Protein AF-A0A6A3CNV7-F1 (afdb_monomer)

Organism: Hibiscus syriacus (NCBI:txid106335)

pLDDT: mean 90.63, std 8.25, range [50.5, 98.06]

Solvent-accessible surface area (backbone atoms only — not comparable to full-atom values): 7648 Å² total; per-residue (Å²): 134,85,68,64,84,81,54,93,93,57,63,65,65,58,35,47,39,54,29,29,56,79,66,71,45,96,67,75,84,88,75,89,76,55,70,46,55,48,51,35,54,61,51,33,74,80,36,84,82,63,49,68,26,73,45,87,64,94,51,41,38,37,21,33,66,40,53,48,90,78,35,87,88,63,81,79,90,68,56,97,81,44,55,44,77,46,76,60,66,47,17,60,47,65,84,88,62,90,74,52,70,68,56,51,54,50,36,66,71,42,97,57,58,91,53,42,65,58,38,74,126

Radius of gyration: 19.02 Å; Cα contacts (8 Å, |Δi|>4): 129; chains: 1; bounding box: 42×40×47 Å

Structure (mmCIF, N/CA/C/O backbone):
data_AF-A0A6A3CNV7-F1
#
_entry.id   AF-A0A6A3CNV7-F1
#
loop_
_atom_site.group_PDB
_atom_site.id
_atom_site.type_symbol
_atom_site.label_atom_id
_atom_site.label_alt_id
_atom_site.label_comp_id
_atom_site.label_asym_id
_atom_site.label_entity_id
_atom_site.label_seq_id
_atom_site.pdbx_PDB_ins_code
_atom_site.Cartn_x
_atom_site.Cartn_y
_atom_site.Cartn_z
_atom_site.occupancy
_atom_site.B_iso_or_equiv
_atom_site.auth_seq_id
_atom_site.auth_comp_id
_atom_site.auth_asym_id
_atom_site.auth_atom_id
_atom_site.pdbx_PDB_model_num
ATOM 1 N N . MET A 1 1 ? -22.266 20.300 -2.777 1.00 76.31 1 MET A N 1
ATOM 2 C CA . MET A 1 1 ? -20.945 19.686 -3.027 1.00 76.31 1 MET A CA 1
ATOM 3 C C . MET A 1 1 ? -20.036 19.921 -1.827 1.00 76.31 1 MET A C 1
ATOM 5 O O . MET A 1 1 ? -20.005 21.047 -1.328 1.00 76.31 1 MET A O 1
ATOM 9 N N . LEU A 1 2 ? -19.374 18.871 -1.330 1.00 83.94 2 LEU A N 1
ATOM 10 C CA . LEU A 1 2 ? -18.307 18.981 -0.328 1.00 83.94 2 LEU A CA 1
ATOM 11 C C . LEU A 1 2 ? -17.130 19.730 -0.966 1.00 83.94 2 LEU A C 1
ATOM 13 O O . LEU A 1 2 ? -16.696 19.376 -2.057 1.00 83.94 2 LEU A O 1
ATOM 17 N N . LYS A 1 3 ? -16.662 20.798 -0.317 1.00 86.75 3 LYS A N 1
ATOM 18 C CA . LYS A 1 3 ? -15.443 21.514 -0.713 1.00 86.75 3 LYS A CA 1
ATOM 19 C C . LYS A 1 3 ? -14.380 21.231 0.334 1.00 86.75 3 LYS A C 1
ATOM 21 O O . LYS A 1 3 ? -14.571 21.591 1.499 1.00 86.75 3 LYS A O 1
ATOM 26 N N . ILE A 1 4 ? -13.300 20.600 -0.104 1.00 87.31 4 ILE A N 1
ATOM 27 C CA . ILE A 1 4 ? -12.146 20.250 0.717 1.00 87.31 4 ILE A CA 1
ATOM 28 C C . ILE A 1 4 ? -11.005 21.174 0.291 1.00 87.31 4 ILE A C 1
ATOM 30 O O . ILE A 1 4 ? -10.689 21.246 -0.894 1.00 87.31 4 ILE A O 1
ATOM 34 N N . ASP A 1 5 ? -10.426 21.910 1.234 1.00 82.44 5 ASP A N 1
ATOM 35 C CA . ASP A 1 5 ? -9.261 22.766 0.987 1.00 82.44 5 ASP A CA 1
ATOM 36 C C . ASP A 1 5 ? -7.990 21.964 1.283 1.00 82.44 5 ASP A C 1
ATOM 38 O O . ASP A 1 5 ? -7.472 21.974 2.402 1.00 82.44 5 ASP A O 1
ATOM 42 N N . MET A 1 6 ? -7.539 21.205 0.284 1.00 82.75 6 MET A N 1
ATOM 43 C CA . MET A 1 6 ? -6.304 20.429 0.362 1.00 82.75 6 MET A CA 1
ATOM 44 C C . MET A 1 6 ? -5.128 21.244 -0.172 1.00 82.75 6 MET A C 1
ATOM 46 O O . MET A 1 6 ? -5.187 21.809 -1.262 1.00 82.75 6 MET A O 1
ATOM 50 N N . GLN A 1 7 ? -4.040 21.261 0.593 1.00 87.06 7 GLN A N 1
ATOM 51 C CA . GLN A 1 7 ? -2.757 21.847 0.208 1.00 87.06 7 GLN A CA 1
ATOM 52 C C . GLN A 1 7 ? -1.641 20.888 0.622 1.00 87.06 7 GLN A C 1
ATOM 54 O O . GLN A 1 7 ? -1.811 20.109 1.563 1.00 87.06 7 GLN A O 1
ATOM 59 N N . ALA A 1 8 ? -0.501 20.942 -0.069 1.00 86.94 8 ALA A N 1
ATOM 60 C CA . ALA A 1 8 ? 0.658 20.131 0.288 1.00 86.94 8 ALA A CA 1
ATOM 61 C C . ALA A 1 8 ? 1.051 20.371 1.758 1.00 86.94 8 ALA A C 1
ATOM 63 O O . ALA A 1 8 ? 1.118 21.513 2.211 1.00 86.94 8 ALA A O 1
ATOM 64 N N . GLY A 1 9 ? 1.279 19.288 2.505 1.00 87.62 9 GLY A N 1
ATOM 65 C CA . GLY A 1 9 ? 1.617 19.339 3.931 1.00 87.62 9 GLY A CA 1
ATOM 66 C C . GLY A 1 9 ? 0.425 19.433 4.893 1.00 87.62 9 GLY A C 1
ATOM 67 O O . GLY A 1 9 ? 0.645 19.392 6.101 1.00 87.62 9 GLY A O 1
ATOM 68 N N . LYS A 1 10 ? -0.822 19.522 4.405 1.00 90.88 10 LYS A N 1
ATOM 69 C CA . LYS A 1 10 ? -2.018 19.400 5.256 1.00 90.88 10 LYS A CA 1
ATOM 70 C C . LYS A 1 10 ? -2.453 17.941 5.405 1.00 90.88 10 LYS A C 1
ATOM 72 O O . LYS A 1 10 ? -2.354 17.156 4.464 1.00 90.88 10 LYS A O 1
ATOM 77 N N . ASP A 1 11 ? -2.999 17.608 6.572 1.00 91.94 11 ASP A N 1
ATOM 78 C CA . ASP A 1 11 ? -3.653 16.321 6.807 1.00 91.94 11 ASP A CA 1
ATOM 79 C C . ASP A 1 11 ? -4.994 16.264 6.061 1.00 91.94 11 ASP A C 1
ATOM 81 O O . ASP A 1 11 ? -5.971 16.932 6.410 1.00 91.94 11 ASP A O 1
ATOM 85 N N . VAL A 1 12 ? -5.037 15.432 5.023 1.00 93.38 12 VAL A N 1
ATOM 86 C CA . VAL A 1 12 ? -6.217 15.227 4.180 1.00 93.38 12 VAL A CA 1
ATOM 87 C C . VAL A 1 12 ? -7.420 14.679 4.953 1.00 93.38 12 VAL A C 1
ATOM 89 O O . VAL A 1 12 ? -8.558 15.003 4.602 1.00 93.38 12 VAL A O 1
ATOM 92 N N . VAL A 1 13 ? -7.191 13.893 6.013 1.00 94.31 13 VAL A N 1
ATOM 93 C CA . VAL A 1 13 ? -8.249 13.327 6.863 1.00 94.31 13 VAL A CA 1
ATOM 94 C C . VAL A 1 13 ? -8.918 14.437 7.664 1.00 94.31 13 VAL A C 1
ATOM 96 O O . VAL A 1 13 ? -10.148 14.530 7.680 1.00 94.31 13 VAL A O 1
ATOM 99 N N . ALA A 1 14 ? -8.119 15.314 8.275 1.00 93.25 14 ALA A N 1
ATOM 100 C CA . ALA A 1 14 ? -8.620 16.487 8.983 1.00 93.25 14 ALA A CA 1
ATOM 101 C C . ALA A 1 14 ? -9.425 17.395 8.042 1.00 93.25 14 ALA A C 1
ATOM 103 O O . ALA A 1 14 ? -10.575 17.723 8.338 1.00 93.25 14 ALA A O 1
ATOM 104 N N . CYS A 1 15 ? -8.884 17.707 6.858 1.00 93.81 15 CYS A N 1
ATOM 105 C CA . CYS A 1 15 ? -9.569 18.557 5.882 1.00 93.81 15 CYS A CA 1
ATOM 106 C C . CYS A 1 15 ? -10.924 17.985 5.430 1.00 93.81 15 CYS A C 1
ATOM 108 O O . CYS A 1 15 ? -11.874 18.747 5.215 1.00 93.81 15 CYS A O 1
ATOM 110 N N . LEU A 1 16 ? -11.030 16.661 5.262 1.00 94.25 16 LEU A N 1
ATOM 111 C CA . LEU A 1 16 ? -12.285 16.010 4.887 1.00 94.25 16 LEU A CA 1
ATOM 112 C C . LEU A 1 16 ? -13.294 16.001 6.045 1.00 94.25 16 LEU A C 1
ATOM 114 O O . LEU A 1 16 ? -14.458 16.326 5.814 1.00 94.25 16 LEU A O 1
ATOM 118 N N . ASN A 1 17 ? -12.862 15.706 7.276 1.00 94.62 17 ASN A N 1
ATOM 119 C CA . ASN A 1 17 ? -13.734 15.783 8.455 1.00 94.62 17 ASN A CA 1
ATOM 120 C C . ASN A 1 17 ? -14.296 17.202 8.643 1.00 94.62 17 ASN A C 1
ATOM 122 O O . ASN A 1 17 ? -15.510 17.369 8.703 1.00 94.62 17 ASN A O 1
ATOM 126 N N . GLU A 1 18 ? -13.456 18.238 8.573 1.00 93.12 18 GLU A N 1
ATOM 127 C CA . GLU A 1 18 ? -13.918 19.632 8.643 1.00 93.12 18 GLU A CA 1
ATOM 128 C C . GLU A 1 18 ? -14.920 19.979 7.526 1.00 93.12 18 GLU A C 1
ATOM 130 O O . GLU A 1 18 ? -15.843 20.776 7.713 1.00 93.12 18 GLU A O 1
ATOM 135 N N . ALA A 1 19 ? -14.737 19.417 6.326 1.00 93.50 19 ALA A N 1
ATOM 136 C CA . ALA A 1 19 ? -15.671 19.620 5.224 1.00 93.50 19 ALA A CA 1
ATOM 137 C C . ALA A 1 19 ? -17.033 18.962 5.486 1.00 93.50 19 ALA A C 1
ATOM 139 O O . ALA A 1 19 ? -18.055 19.549 5.110 1.00 93.50 19 ALA A O 1
ATOM 140 N N . MET A 1 20 ? -17.050 17.786 6.120 1.00 95.44 20 MET A N 1
ATOM 141 C CA . MET A 1 20 ? -18.272 17.101 6.551 1.00 95.44 20 MET A CA 1
ATOM 142 C C . MET A 1 20 ? -18.980 17.877 7.668 1.00 95.44 20 MET A C 1
ATOM 144 O O . MET A 1 20 ? -20.182 18.127 7.543 1.00 95.44 20 MET A O 1
ATOM 148 N N . ASP A 1 21 ? -18.233 18.392 8.650 1.00 94.69 21 ASP A N 1
ATOM 149 C CA . ASP A 1 21 ? -18.762 19.226 9.739 1.00 94.69 21 ASP A CA 1
ATOM 150 C C . ASP A 1 21 ? -19.430 20.501 9.205 1.00 94.69 21 ASP A C 1
ATOM 152 O O . ASP A 1 21 ? -20.580 20.801 9.535 1.00 94.69 21 ASP A O 1
ATOM 156 N N . ARG A 1 22 ? -18.773 21.220 8.278 1.00 94.88 22 ARG A N 1
ATOM 157 C CA . ARG A 1 22 ? -19.352 22.410 7.612 1.00 94.88 22 ARG A CA 1
ATOM 158 C C . ARG A 1 22 ? -20.652 22.118 6.859 1.00 94.88 22 ARG A C 1
ATOM 160 O O . ARG A 1 22 ? -21.379 23.049 6.506 1.00 94.88 22 ARG A O 1
ATOM 167 N N . LYS A 1 23 ? -20.914 20.854 6.526 1.00 95.44 23 LYS A N 1
ATOM 168 C CA . LYS A 1 23 ? -22.123 20.408 5.825 1.00 95.44 23 LYS A CA 1
ATOM 169 C C . LYS A 1 23 ? -23.140 19.736 6.742 1.00 95.44 23 LYS A C 1
ATOM 171 O O . LYS A 1 23 ? -24.206 19.388 6.241 1.00 95.44 23 LYS A O 1
ATOM 176 N N . GLY A 1 24 ? -22.846 19.600 8.036 1.00 95.62 24 GLY A N 1
ATOM 177 C CA . GLY A 1 24 ? -23.704 18.892 8.984 1.00 95.62 24 GLY A CA 1
ATOM 178 C C . GLY A 1 24 ? -23.876 17.412 8.633 1.00 95.62 24 GLY A C 1
ATOM 179 O O . GLY A 1 24 ? -24.948 16.859 8.861 1.00 95.62 24 GLY A O 1
ATOM 180 N N . ILE A 1 25 ? -22.867 16.792 8.010 1.00 96.38 25 ILE A N 1
ATOM 181 C CA . ILE A 1 25 ? -22.877 15.361 7.690 1.00 96.38 25 ILE A CA 1
ATOM 182 C C . ILE A 1 25 ? -22.352 14.608 8.912 1.00 96.38 25 ILE A C 1
ATOM 184 O O . ILE A 1 25 ? -21.189 14.768 9.269 1.00 96.38 25 ILE A O 1
ATOM 188 N N . ASP A 1 26 ? -23.195 13.772 9.517 1.00 95.81 26 ASP A N 1
ATOM 189 C CA . ASP A 1 26 ? -22.830 12.924 10.658 1.00 95.81 26 ASP A CA 1
ATOM 190 C C . ASP A 1 26 ? -22.025 11.696 10.195 1.00 95.81 26 ASP A C 1
ATOM 192 O O . ASP A 1 26 ? -22.541 10.589 10.043 1.00 95.81 26 ASP A O 1
ATOM 196 N N . MET A 1 27 ? -20.756 11.925 9.852 1.00 94.31 27 MET A N 1
ATOM 197 C CA . MET A 1 27 ? -19.812 10.894 9.428 1.00 94.31 27 MET A CA 1
ATOM 198 C C . MET A 1 27 ? -18.386 11.301 9.800 1.00 94.31 27 MET A C 1
ATOM 200 O O . MET A 1 27 ? -18.042 12.480 9.798 1.00 94.31 27 MET A O 1
ATOM 204 N N . ARG A 1 28 ? -17.529 10.313 10.075 1.00 91.44 28 ARG A N 1
ATOM 205 C CA . ARG A 1 28 ? -16.120 10.531 10.412 1.00 91.44 28 ARG A CA 1
ATOM 206 C C . ARG A 1 28 ? -15.223 9.577 9.643 1.00 91.44 28 ARG A C 1
ATOM 208 O O . ARG A 1 28 ? -15.485 8.377 9.585 1.00 91.44 28 ARG A O 1
ATOM 215 N N . VAL A 1 29 ? -14.128 10.103 9.108 1.00 94.00 29 VAL A N 1
ATOM 216 C CA . VAL A 1 29 ? -13.069 9.283 8.514 1.00 94.00 29 VAL A CA 1
ATOM 217 C C . VAL A 1 29 ? -12.317 8.563 9.634 1.00 94.00 29 VAL A C 1
ATOM 219 O O . VAL A 1 29 ? -11.702 9.206 10.487 1.00 94.00 29 VAL A O 1
ATOM 222 N N . SER A 1 30 ? -12.383 7.233 9.640 1.00 91.69 30 SER A N 1
ATOM 223 C CA . SER A 1 30 ? -11.731 6.374 10.637 1.00 91.69 30 SER A CA 1
ATOM 224 C C . SER A 1 30 ? -10.326 5.933 10.229 1.00 91.69 30 SER A C 1
ATOM 226 O O . SER A 1 30 ? -9.489 5.692 11.095 1.00 91.69 30 SER A O 1
ATOM 228 N N . ALA A 1 31 ? -10.064 5.832 8.926 1.00 93.19 31 ALA A N 1
ATOM 229 C CA . ALA A 1 31 ? -8.784 5.402 8.388 1.00 93.19 31 ALA A CA 1
ATOM 230 C C . ALA A 1 31 ? -8.521 6.027 7.015 1.00 93.19 31 ALA A C 1
ATOM 232 O O . ALA A 1 31 ? -9.434 6.201 6.207 1.00 93.19 31 ALA A O 1
ATOM 233 N N . LEU A 1 32 ? -7.247 6.312 6.753 1.00 94.56 32 LEU A N 1
ATOM 234 C CA . LEU A 1 32 ? -6.715 6.569 5.421 1.00 94.56 32 LEU A CA 1
ATOM 235 C C . LEU A 1 32 ? -5.963 5.313 4.980 1.00 94.56 32 LEU A C 1
ATOM 237 O O . LEU A 1 32 ? -5.094 4.835 5.708 1.00 94.56 32 LEU A O 1
ATOM 241 N N . VAL A 1 33 ? -6.316 4.761 3.822 1.00 95.19 33 VAL A N 1
ATOM 242 C CA . VAL A 1 33 ? -5.863 3.426 3.410 1.00 95.19 33 VAL A CA 1
ATOM 243 C C . VAL A 1 33 ? -5.354 3.465 1.972 1.00 95.19 33 VAL A C 1
ATOM 245 O O . VAL A 1 33 ? -5.954 4.114 1.118 1.00 95.19 33 VAL A O 1
ATOM 248 N N . ASN A 1 34 ? -4.248 2.765 1.713 1.00 96.56 34 ASN A N 1
ATOM 249 C CA . ASN A 1 34 ? -3.773 2.479 0.359 1.00 96.56 34 ASN A CA 1
ATOM 250 C C . ASN A 1 34 ? -4.656 1.393 -0.298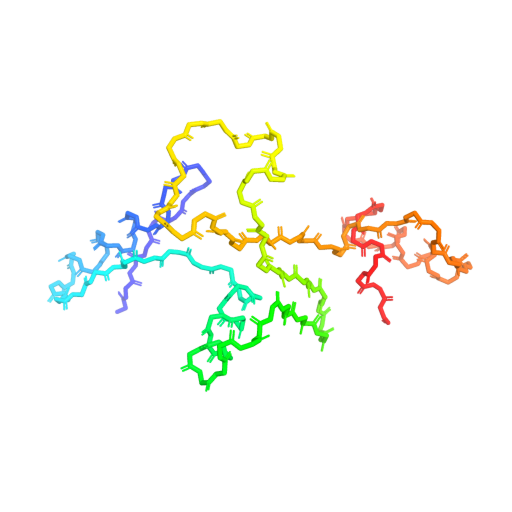 1.00 96.56 34 ASN A C 1
ATOM 252 O O . ASN A 1 34 ? -5.125 0.473 0.368 1.00 96.56 34 ASN A O 1
ATOM 256 N N . ASP A 1 35 ? -4.866 1.474 -1.607 1.00 96.38 35 ASP A N 1
ATOM 257 C CA . ASP A 1 35 ? -5.723 0.567 -2.382 1.00 96.38 35 ASP A CA 1
ATOM 258 C C . ASP A 1 35 ? -5.306 -0.917 -2.299 1.00 96.38 35 ASP A C 1
ATOM 260 O O . ASP A 1 35 ? -6.148 -1.803 -2.123 1.00 96.38 35 ASP A O 1
ATOM 264 N N . THR A 1 36 ? -4.006 -1.202 -2.347 1.00 96.81 36 THR A N 1
ATOM 265 C CA . THR A 1 36 ? -3.461 -2.566 -2.248 1.00 96.81 36 THR A CA 1
ATOM 266 C C . THR A 1 36 ? -3.644 -3.119 -0.831 1.00 96.81 36 THR A C 1
ATOM 268 O O . THR A 1 36 ? -4.044 -4.271 -0.656 1.00 96.81 36 THR A O 1
ATOM 271 N N . VAL A 1 37 ? -3.474 -2.272 0.192 1.00 97.50 37 VAL A N 1
ATOM 272 C CA . VAL A 1 37 ? -3.780 -2.613 1.596 1.00 97.50 37 VAL A CA 1
ATOM 273 C C . VAL A 1 37 ? -5.271 -2.901 1.788 1.00 97.50 37 VAL A C 1
ATOM 275 O O . VAL A 1 37 ? -5.624 -3.869 2.462 1.00 97.50 37 VAL A O 1
ATOM 278 N N . ALA A 1 38 ? -6.150 -2.103 1.177 1.00 97.19 38 ALA A N 1
ATOM 279 C CA . ALA A 1 38 ? -7.592 -2.335 1.213 1.00 97.19 38 ALA A CA 1
ATOM 280 C C . ALA A 1 38 ? -7.973 -3.652 0.518 1.00 97.19 38 ALA A C 1
ATOM 282 O O . ALA A 1 38 ? -8.836 -4.377 1.012 1.00 97.19 38 ALA A O 1
ATOM 283 N N . THR A 1 39 ? -7.285 -3.999 -0.573 1.00 97.44 39 THR A N 1
ATOM 284 C CA . THR A 1 39 ? -7.447 -5.286 -1.268 1.00 97.44 39 THR A CA 1
ATOM 285 C C . THR A 1 39 ? -7.099 -6.457 -0.348 1.00 97.44 39 THR A C 1
ATOM 287 O O . THR A 1 39 ? -7.883 -7.400 -0.235 1.00 97.44 39 THR A O 1
ATOM 290 N N . LEU A 1 40 ? -5.976 -6.373 0.378 1.00 97.94 40 LEU A N 1
ATOM 291 C CA . LEU A 1 40 ? -5.596 -7.390 1.364 1.00 97.94 40 LEU A CA 1
ATOM 292 C C . LEU A 1 40 ? -6.623 -7.488 2.493 1.00 97.94 40 LEU A C 1
ATOM 294 O O . LEU A 1 40 ? -7.069 -8.585 2.817 1.00 97.94 40 LEU A O 1
ATOM 298 N N . ALA A 1 41 ? -7.014 -6.355 3.079 1.00 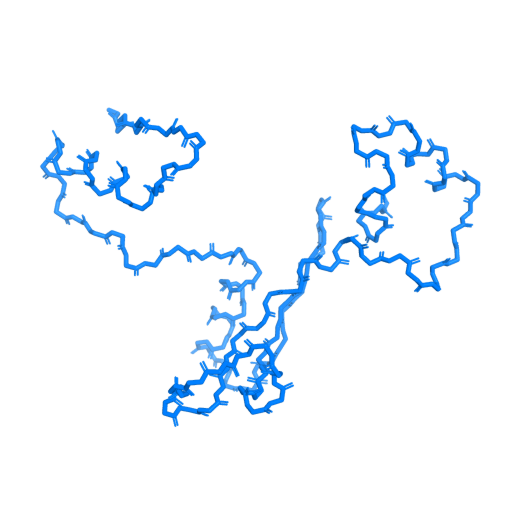95.81 41 ALA A N 1
ATOM 299 C CA . ALA A 1 41 ? -7.967 -6.322 4.184 1.00 95.81 41 ALA A CA 1
ATOM 300 C C . ALA A 1 41 ? -9.338 -6.892 3.782 1.00 95.81 41 ALA A C 1
ATOM 302 O O . ALA A 1 41 ? -9.929 -7.660 4.538 1.00 95.81 41 ALA A O 1
ATOM 303 N N . GLY A 1 42 ? -9.820 -6.560 2.582 1.00 96.88 42 GLY A N 1
ATOM 304 C CA . GLY A 1 42 ? -11.083 -7.069 2.051 1.00 96.88 42 GLY A CA 1
ATOM 305 C C . GLY A 1 42 ? -11.055 -8.573 1.779 1.00 96.88 42 GLY A C 1
ATOM 306 O O . GLY A 1 42 ? -12.015 -9.265 2.105 1.00 96.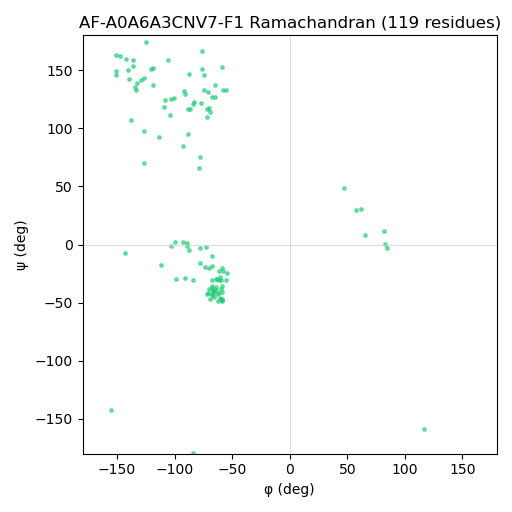88 42 GLY A O 1
ATOM 307 N N . ALA A 1 43 ? -9.956 -9.099 1.233 1.00 97.00 43 ALA A N 1
ATOM 308 C CA . ALA A 1 43 ? -9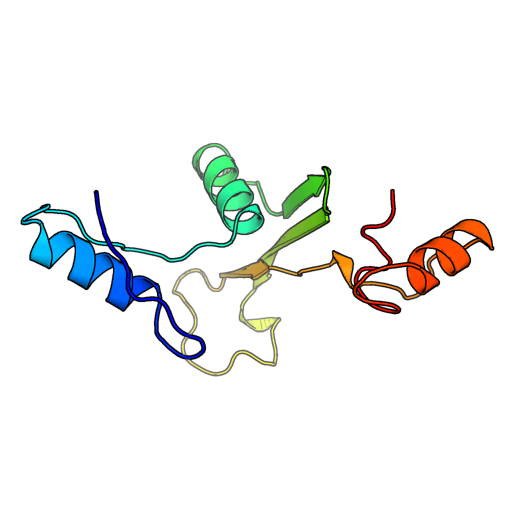.800 -10.539 1.029 1.00 97.00 43 ALA A CA 1
ATOM 309 C C . ALA A 1 43 ? -9.691 -11.287 2.368 1.00 97.00 43 ALA A C 1
ATOM 311 O O . ALA A 1 43 ? -10.360 -12.297 2.580 1.00 97.00 43 ALA A O 1
ATOM 312 N N . ARG A 1 44 ? -8.910 -10.740 3.304 1.00 96.25 44 ARG A N 1
ATOM 313 C CA . ARG A 1 44 ? -8.671 -11.343 4.616 1.00 96.25 44 ARG A CA 1
ATOM 314 C C . ARG A 1 44 ? -9.888 -11.315 5.543 1.00 96.25 44 ARG A C 1
ATOM 316 O O . ARG A 1 44 ? -9.974 -12.118 6.457 1.00 96.25 44 ARG A O 1
ATOM 323 N N . TYR A 1 45 ? -10.854 -10.434 5.279 1.00 95.69 45 TYR A N 1
ATOM 324 C CA . TYR A 1 45 ? -12.162 -10.467 5.939 1.00 95.69 45 TYR A CA 1
ATOM 325 C C . TYR A 1 45 ? -12.916 -11.786 5.695 1.00 95.69 45 TYR A C 1
ATOM 327 O O . TYR A 1 45 ? -13.685 -12.216 6.551 1.00 95.69 45 TYR A O 1
ATOM 335 N N . TRP A 1 46 ? -12.703 -12.422 4.538 1.00 96.44 46 TRP A N 1
ATOM 336 C CA . TRP A 1 46 ? -13.338 -13.691 4.177 1.00 96.44 46 TRP A CA 1
ATOM 337 C C . TRP A 1 46 ? -12.440 -14.906 4.408 1.00 96.44 46 TRP A C 1
ATOM 339 O O . TRP A 1 46 ? -12.959 -15.988 4.667 1.00 96.44 46 TRP A O 1
ATOM 349 N N . GLU A 1 47 ? -11.122 -14.734 4.294 1.00 96.50 47 GLU A N 1
ATOM 350 C CA . GLU A 1 47 ? -10.138 -15.813 4.389 1.00 96.50 47 GLU A CA 1
ATOM 351 C C . GLU A 1 47 ? -8.922 -15.381 5.225 1.00 96.50 47 GLU A C 1
ATOM 353 O O . GLU A 1 47 ? -8.073 -14.602 4.780 1.00 96.50 47 GLU A O 1
ATOM 358 N N . ASP A 1 48 ? -8.820 -15.916 6.441 1.00 93.88 48 ASP A N 1
A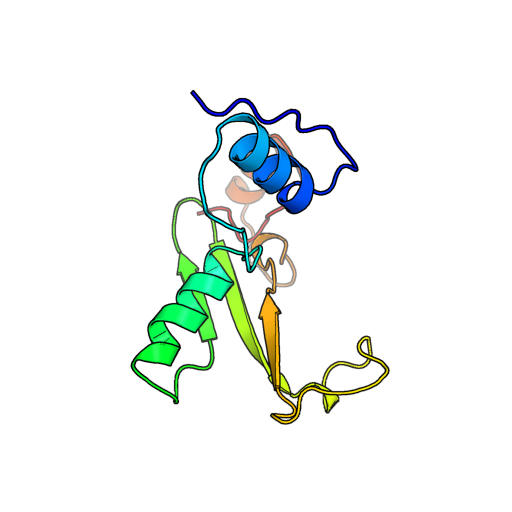TOM 359 C CA . ASP A 1 48 ? -7.767 -15.588 7.407 1.00 93.88 48 ASP A CA 1
ATOM 360 C C . ASP A 1 48 ? -6.369 -16.064 6.979 1.00 93.88 48 ASP A C 1
ATOM 362 O O . ASP A 1 48 ? -5.376 -15.650 7.584 1.00 93.88 48 ASP A O 1
ATOM 366 N N . ASP A 1 49 ? -6.246 -16.876 5.931 1.00 96.56 49 ASP A N 1
ATOM 367 C CA . ASP A 1 49 ? -4.949 -17.305 5.396 1.00 96.56 49 ASP A CA 1
ATOM 368 C C . ASP A 1 49 ? -4.381 -16.358 4.319 1.00 96.56 49 ASP A C 1
ATOM 370 O O . ASP A 1 49 ? -3.253 -16.538 3.850 1.00 96.56 49 ASP A O 1
ATOM 374 N N . VAL A 1 50 ? -5.096 -15.288 3.947 1.00 97.88 50 VAL A N 1
ATOM 375 C CA . VAL A 1 50 ? -4.587 -14.300 2.978 1.00 97.88 50 VAL A CA 1
ATOM 376 C C . VAL A 1 50 ? -3.430 -13.497 3.578 1.00 97.88 50 VAL A C 1
ATOM 378 O O . VAL A 1 50 ? -3.614 -12.705 4.503 1.00 97.88 50 VAL A O 1
ATOM 381 N N . MET A 1 51 ? -2.230 -13.662 3.017 1.00 97.75 51 MET A N 1
ATOM 382 C CA . MET A 1 51 ? -1.003 -13.013 3.509 1.00 97.75 51 MET A CA 1
ATOM 383 C C . MET A 1 51 ? -0.430 -11.951 2.568 1.00 97.75 51 MET A C 1
ATOM 385 O O . MET A 1 51 ? 0.383 -11.140 3.004 1.00 97.75 51 MET A O 1
ATOM 389 N N . VAL A 1 52 ? -0.834 -11.944 1.297 1.00 98.06 52 VAL A N 1
ATOM 390 C CA . VAL A 1 52 ? -0.298 -11.066 0.247 1.00 98.06 52 VAL A CA 1
ATOM 391 C C . VAL A 1 52 ? -1.446 -10.578 -0.630 1.00 98.06 52 VAL A C 1
ATOM 393 O O . VAL A 1 52 ? -2.351 -11.347 -0.947 1.00 98.06 52 VAL A O 1
ATOM 396 N N . ALA A 1 53 ? -1.379 -9.320 -1.057 1.00 97.88 53 ALA A N 1
ATOM 397 C CA . ALA A 1 53 ? -2.209 -8.779 -2.123 1.00 97.88 53 ALA A CA 1
ATOM 398 C C . ALA A 1 53 ? -1.325 -8.134 -3.187 1.00 97.88 53 ALA A C 1
ATOM 400 O O . ALA A 1 53 ? -0.310 -7.512 -2.867 1.00 97.88 53 ALA A O 1
ATOM 401 N N . VAL A 1 54 ? -1.729 -8.287 -4.446 1.00 97.44 54 VAL A N 1
ATOM 402 C CA . VAL A 1 54 ? -1.029 -7.743 -5.608 1.00 97.44 54 VAL A CA 1
ATOM 403 C C . VAL A 1 54 ? -2.043 -7.073 -6.521 1.00 97.44 54 VAL A C 1
ATOM 405 O O . VAL A 1 54 ? -3.075 -7.663 -6.842 1.00 97.44 54 VAL A O 1
ATOM 408 N N . ILE A 1 55 ? -1.726 -5.860 -6.960 1.00 96.19 55 ILE A N 1
ATOM 409 C CA . ILE A 1 55 ? -2.443 -5.161 -8.021 1.00 96.19 55 ILE A CA 1
ATOM 410 C C . ILE A 1 55 ? -1.641 -5.298 -9.315 1.00 96.19 55 ILE A C 1
ATOM 412 O O . ILE A 1 55 ? -0.450 -4.979 -9.366 1.00 96.19 55 ILE A O 1
ATOM 416 N N . LEU A 1 56 ? -2.314 -5.781 -10.358 1.00 94.50 56 LEU A N 1
ATOM 417 C CA . LEU A 1 56 ? -1.813 -5.870 -11.728 1.00 94.50 56 LEU A CA 1
ATOM 418 C C . LEU A 1 56 ? -2.824 -5.172 -12.640 1.00 94.50 56 LEU A C 1
ATOM 420 O O . LEU A 1 56 ? -3.859 -5.741 -12.985 1.00 94.50 56 LEU A O 1
ATOM 424 N N . GLY A 1 57 ? -2.550 -3.919 -12.982 1.00 91.19 57 GLY A N 1
ATOM 425 C CA . GLY A 1 57 ? -3.400 -3.108 -13.848 1.00 91.19 57 GLY A CA 1
ATOM 426 C C . GLY A 1 57 ? -2.582 -2.014 -14.521 1.00 91.19 57 GLY A C 1
ATOM 427 O O . GLY A 1 57 ? -1.425 -2.234 -14.861 1.00 91.19 57 GLY A O 1
ATOM 428 N N . THR A 1 58 ? -3.159 -0.820 -14.679 1.00 88.69 58 THR A N 1
ATOM 429 C CA . THR A 1 58 ? -2.439 0.351 -15.220 1.00 88.69 58 THR A CA 1
ATOM 430 C C . THR A 1 58 ? -1.168 0.677 -14.430 1.00 88.69 58 THR A C 1
ATOM 432 O O . THR A 1 58 ? -0.209 1.191 -14.989 1.00 88.69 58 THR A O 1
ATOM 435 N N . GLY A 1 59 ? -1.165 0.379 -13.131 1.00 88.56 59 GLY A N 1
ATOM 436 C CA . GLY A 1 59 ? 0.036 0.325 -12.309 1.00 88.56 59 GLY A CA 1
ATOM 437 C C . GLY A 1 59 ? 0.151 -1.033 -11.624 1.00 88.56 59 GLY A C 1
ATOM 438 O O . GLY A 1 59 ? -0.765 -1.862 -11.685 1.00 88.56 59 GLY A O 1
ATOM 439 N N . THR A 1 60 ? 1.267 -1.244 -10.930 1.00 92.44 60 THR A N 1
ATOM 440 C CA . THR A 1 60 ? 1.452 -2.421 -10.084 1.00 92.44 60 THR A CA 1
ATOM 441 C C . THR A 1 60 ? 1.915 -2.051 -8.688 1.00 92.44 60 THR A C 1
ATOM 443 O O . THR A 1 60 ? 2.748 -1.167 -8.496 1.00 92.44 60 THR A O 1
ATOM 446 N N . ASN A 1 61 ? 1.386 -2.771 -7.706 1.00 95.69 61 ASN A N 1
ATOM 447 C CA . ASN A 1 61 ? 1.835 -2.699 -6.329 1.00 95.69 61 ASN A CA 1
ATOM 448 C C . ASN A 1 61 ? 1.597 -4.045 -5.628 1.00 95.69 61 ASN A C 1
ATOM 450 O O . ASN A 1 61 ? 0.817 -4.875 -6.101 1.00 95.69 61 ASN A O 1
ATOM 454 N N . ALA A 1 62 ? 2.257 -4.254 -4.496 1.00 96.62 62 ALA A N 1
ATOM 455 C CA . ALA A 1 62 ? 1.988 -5.358 -3.599 1.00 96.62 62 ALA A CA 1
ATOM 456 C C . ALA A 1 62 ? 2.084 -4.919 -2.137 1.00 96.62 62 ALA A C 1
ATOM 458 O O . ALA A 1 62 ? 2.875 -4.051 -1.761 1.00 96.62 62 ALA A O 1
ATOM 459 N N . CYS A 1 63 ? 1.304 -5.578 -1.290 1.00 97.94 63 CYS A N 1
ATOM 460 C CA . CYS A 1 63 ? 1.456 -5.497 0.153 1.00 97.94 63 CYS A CA 1
ATOM 461 C C . CYS A 1 63 ? 1.335 -6.884 0.775 1.00 97.94 63 CYS A C 1
ATOM 463 O O . CYS A 1 63 ? 0.731 -7.789 0.196 1.00 97.94 63 CYS A O 1
ATOM 465 N N . TYR A 1 64 ? 1.874 -7.048 1.976 1.00 98.00 64 TYR A N 1
ATOM 466 C CA . TYR A 1 64 ? 1.818 -8.320 2.688 1.00 98.00 64 TYR A CA 1
ATOM 467 C C . TYR A 1 64 ? 1.751 -8.131 4.201 1.00 98.00 64 TYR A C 1
ATOM 469 O O . TYR A 1 64 ? 2.065 -7.056 4.717 1.00 98.00 64 TYR A O 1
ATOM 477 N N . VAL A 1 65 ? 1.329 -9.177 4.908 1.00 97.06 65 VAL A N 1
ATOM 478 C CA . VAL A 1 65 ? 1.341 -9.230 6.373 1.00 97.06 65 VAL A CA 1
ATOM 479 C C . VAL A 1 65 ? 2.725 -9.670 6.845 1.00 97.06 65 VAL A C 1
ATOM 481 O O . VAL A 1 65 ? 3.169 -10.773 6.534 1.00 97.06 65 VAL A O 1
ATOM 484 N N . GLU A 1 66 ? 3.379 -8.828 7.637 1.00 96.44 66 GLU A N 1
ATOM 485 C CA . GLU A 1 66 ? 4.712 -9.064 8.192 1.00 96.44 66 GLU A CA 1
ATOM 486 C C . GLU A 1 66 ? 4.669 -9.084 9.723 1.00 96.44 66 GLU A C 1
ATOM 488 O O . GLU A 1 66 ? 3.835 -8.426 10.360 1.00 96.44 66 GLU A O 1
ATOM 493 N N . ARG A 1 67 ? 5.591 -9.826 10.334 1.00 94.75 67 ARG A N 1
ATOM 494 C CA . ARG A 1 67 ? 5.837 -9.754 11.772 1.00 94.75 67 ARG A CA 1
ATOM 495 C C . ARG A 1 67 ? 6.517 -8.435 12.104 1.00 94.75 67 ARG A C 1
ATOM 497 O O . ARG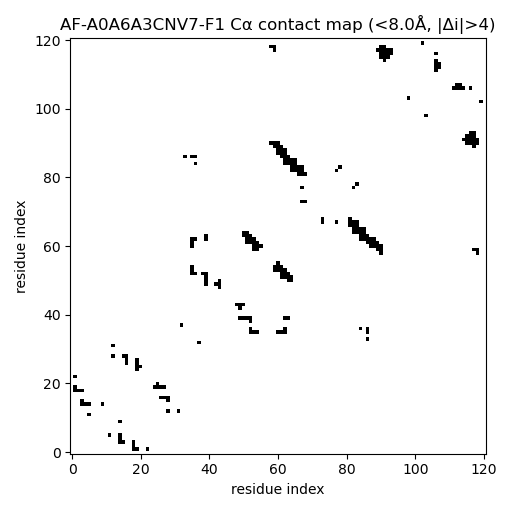 A 1 67 ? 7.529 -8.067 11.515 1.00 94.75 67 ARG A O 1
ATOM 504 N N . MET A 1 68 ? 6.001 -7.737 13.104 1.00 94.25 68 MET A N 1
ATOM 505 C CA . MET A 1 68 ? 6.566 -6.452 13.504 1.00 94.25 68 MET A CA 1
ATOM 506 C C . MET A 1 68 ? 8.008 -6.587 14.029 1.00 94.25 68 MET A C 1
ATOM 508 O O . MET A 1 68 ? 8.812 -5.686 13.809 1.00 94.25 68 MET A O 1
ATOM 512 N N . ASP A 1 69 ? 8.359 -7.730 14.633 1.00 92.56 69 ASP A N 1
ATOM 513 C CA . ASP A 1 69 ? 9.719 -8.034 15.107 1.00 92.56 69 ASP A CA 1
ATOM 514 C C . ASP A 1 69 ? 10.757 -8.199 13.982 1.00 92.56 69 ASP A C 1
ATOM 516 O O . ASP A 1 69 ? 11.959 -8.076 14.215 1.00 92.56 69 ASP A O 1
ATOM 520 N N . ALA A 1 70 ? 10.299 -8.436 12.752 1.00 94.38 70 ALA A N 1
ATOM 521 C CA . ALA A 1 70 ? 11.135 -8.583 11.569 1.00 94.38 70 ALA A CA 1
ATOM 522 C C . ALA A 1 70 ? 11.401 -7.245 10.864 1.00 94.38 70 ALA A C 1
ATOM 524 O O . ALA A 1 70 ? 12.075 -7.222 9.834 1.00 94.38 70 ALA A O 1
ATOM 525 N N . ILE A 1 71 ? 10.886 -6.128 11.393 1.00 94.25 71 ILE A N 1
ATOM 526 C CA . ILE A 1 71 ? 10.993 -4.799 10.787 1.00 94.25 71 ILE A CA 1
ATOM 527 C C . ILE A 1 71 ? 11.875 -3.906 11.680 1.00 94.25 71 ILE A C 1
ATOM 529 O O . ILE A 1 71 ? 11.353 -3.207 12.545 1.00 94.25 71 ILE A O 1
ATOM 533 N N . PRO A 1 72 ? 13.204 -3.824 11.449 1.00 92.50 72 PRO A N 1
ATOM 534 C CA . PRO A 1 72 ? 14.124 -3.095 12.336 1.00 92.50 72 PRO A CA 1
ATOM 535 C C . PRO A 1 72 ? 13.838 -1.593 12.467 1.00 92.50 72 PRO A C 1
ATOM 537 O O . PRO A 1 72 ? 14.245 -0.958 13.436 1.00 92.50 72 PRO A O 1
ATOM 540 N N . LYS A 1 73 ? 13.156 -1.012 11.471 1.00 93.75 73 LYS A N 1
ATOM 541 C CA . LYS A 1 73 ? 12.737 0.398 11.471 1.00 93.75 73 LYS A CA 1
ATOM 542 C C . LYS A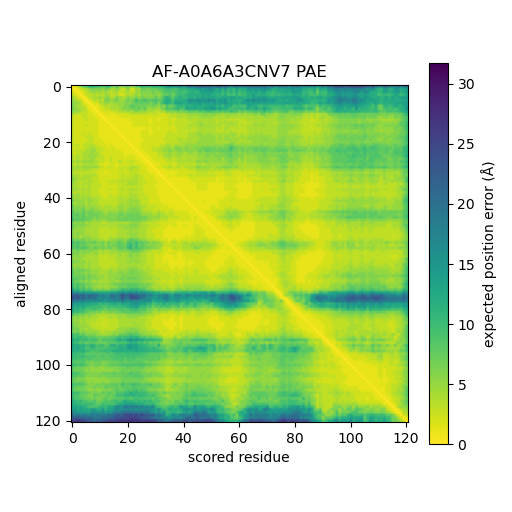 1 73 ? 11.570 0.685 12.424 1.00 93.75 73 LYS A C 1
ATOM 544 O O . LYS A 1 73 ? 11.338 1.848 12.735 1.00 93.75 73 LYS A O 1
ATOM 549 N N . LEU A 1 74 ? 10.816 -0.335 12.840 1.00 89.12 74 LEU A N 1
ATOM 550 C CA . LEU A 1 74 ? 9.760 -0.189 13.835 1.00 89.12 74 LEU A CA 1
ATOM 551 C C . LEU A 1 74 ? 10.379 -0.386 15.220 1.00 89.12 74 LEU A C 1
ATOM 553 O O . LEU A 1 74 ? 10.890 -1.455 15.537 1.00 89.12 74 LEU A O 1
ATOM 557 N N . GLN A 1 75 ? 10.342 0.662 16.037 1.00 81.44 75 GLN A N 1
ATOM 558 C CA . GLN A 1 75 ? 10.753 0.635 17.439 1.00 81.44 75 GLN A CA 1
ATOM 559 C C . GLN A 1 75 ? 9.538 1.001 18.301 1.00 81.44 75 GLN A C 1
ATOM 561 O O . GLN A 1 75 ? 8.821 1.939 17.955 1.00 81.44 75 GLN A O 1
ATOM 566 N N . GLY A 1 76 ? 9.310 0.293 19.411 1.00 73.06 76 GLY A N 1
ATOM 567 C CA . GLY A 1 76 ? 8.237 0.602 20.369 1.00 73.06 76 GLY A CA 1
ATOM 568 C C . GLY A 1 76 ? 7.165 -0.484 20.505 1.00 73.06 76 GLY A C 1
ATOM 569 O O . GLY A 1 76 ? 7.418 -1.652 20.216 1.00 73.06 76 GLY A O 1
ATOM 570 N N . ASP A 1 77 ? 5.983 -0.082 20.988 1.00 67.88 77 ASP A N 1
ATOM 571 C CA . ASP A 1 77 ? 4.879 -0.985 21.328 1.00 67.88 77 ASP A CA 1
ATOM 572 C C . ASP A 1 77 ? 4.246 -1.609 20.082 1.00 67.88 77 ASP A C 1
ATOM 574 O O . ASP A 1 77 ? 3.669 -0.938 19.221 1.00 67.88 77 ASP A O 1
ATOM 578 N N . PHE A 1 78 ? 4.345 -2.931 20.004 1.00 80.44 78 PHE A N 1
ATOM 579 C CA . PHE A 1 78 ?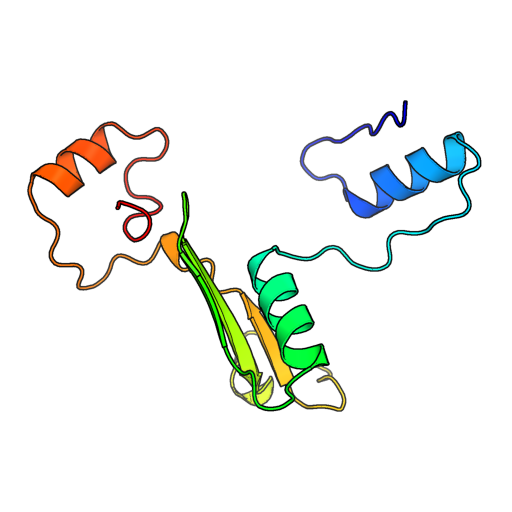 3.733 -3.719 18.949 1.00 80.44 78 PHE A CA 1
ATOM 580 C C . PHE A 1 78 ? 2.233 -3.871 19.182 1.00 80.44 78 PHE A C 1
ATOM 582 O O . PHE A 1 78 ? 1.756 -3.907 20.319 1.00 80.44 78 PHE A O 1
ATOM 589 N N . SER A 1 79 ? 1.472 -4.014 18.093 1.00 80.69 79 SER A N 1
ATOM 590 C CA . SER A 1 79 ? 0.070 -4.405 18.234 1.00 80.69 79 SER A CA 1
ATOM 591 C C . SER A 1 79 ? -0.013 -5.756 18.961 1.00 80.69 79 SER A C 1
ATOM 593 O O . SER A 1 79 ? 0.897 -6.578 18.810 1.00 80.69 79 SER A O 1
ATOM 595 N N . PRO A 1 80 ? -1.113 -6.054 19.677 1.00 83.56 80 PRO A N 1
ATOM 596 C CA . PRO A 1 80 ? -1.279 -7.338 20.362 1.00 83.56 80 PRO A CA 1
ATOM 597 C C . PRO A 1 80 ? -1.122 -8.563 19.449 1.00 83.56 80 PRO A C 1
ATOM 599 O O . PRO A 1 80 ? -0.787 -9.645 19.917 1.00 83.56 80 PRO A O 1
ATOM 602 N N . SER A 1 81 ? -1.350 -8.403 18.141 1.00 88.38 81 SER A N 1
ATOM 603 C CA . SER A 1 81 ? -1.191 -9.479 17.157 1.00 88.38 81 SER A CA 1
ATOM 604 C C . SER A 1 81 ? 0.266 -9.753 16.760 1.00 88.38 81 SER A C 1
ATOM 606 O O . SER A 1 81 ? 0.537 -10.768 16.118 1.00 88.38 81 SER A O 1
ATOM 608 N N . GLY A 1 82 ? 1.190 -8.832 17.063 1.00 92.38 82 GLY A N 1
ATOM 609 C CA . GLY A 1 82 ? 2.586 -8.873 16.616 1.00 92.38 82 GLY A CA 1
ATOM 610 C C . GLY A 1 82 ? 2.773 -8.737 15.099 1.00 92.38 82 GLY A C 1
ATOM 611 O O . GLY A 1 82 ? 3.882 -8.924 14.601 1.00 92.38 82 GLY A O 1
ATOM 612 N N . ARG A 1 83 ? 1.707 -8.432 14.347 1.00 93.12 83 ARG A N 1
ATOM 613 C CA . ARG A 1 83 ? 1.701 -8.348 12.881 1.00 93.12 83 ARG A CA 1
ATOM 614 C C . ARG A 1 83 ? 1.285 -6.964 12.402 1.00 93.12 83 ARG A C 1
ATOM 616 O O . ARG A 1 83 ? 0.520 -6.268 13.070 1.00 93.12 83 ARG A O 1
ATOM 623 N N . THR A 1 84 ? 1.784 -6.585 11.231 1.00 94.31 84 THR A N 1
ATOM 624 C CA . THR A 1 84 ? 1.425 -5.354 10.518 1.00 94.31 84 THR A CA 1
ATOM 625 C C . THR A 1 84 ? 1.360 -5.606 9.015 1.00 94.31 84 THR A C 1
ATOM 627 O O . THR A 1 84 ? 1.947 -6.569 8.527 1.00 94.31 84 THR A O 1
ATOM 630 N N . ILE A 1 85 ? 0.669 -4.745 8.270 1.00 95.88 85 ILE A N 1
ATOM 631 C CA . ILE A 1 85 ? 0.697 -4.779 6.805 1.00 95.88 85 ILE A CA 1
ATOM 632 C C . ILE A 1 85 ? 1.824 -3.867 6.323 1.00 95.88 85 ILE A C 1
ATOM 634 O O . ILE A 1 85 ? 1.906 -2.700 6.712 1.00 95.88 85 ILE A O 1
ATOM 638 N N . VAL A 1 86 ? 2.678 -4.390 5.450 1.00 96.31 86 VAL A N 1
ATOM 639 C CA . VAL A 1 86 ? 3.709 -3.622 4.755 1.00 96.31 86 VAL A CA 1
ATOM 640 C C . VAL A 1 86 ? 3.249 -3.393 3.325 1.00 96.31 86 VAL A C 1
ATOM 642 O O . VAL A 1 86 ? 3.181 -4.325 2.527 1.00 96.31 86 VAL A O 1
ATOM 645 N N . ASN A 1 87 ? 2.950 -2.138 3.002 1.00 96.75 87 ASN A N 1
ATOM 646 C CA . ASN A 1 87 ? 2.819 -1.689 1.623 1.00 96.75 87 ASN A CA 1
ATOM 647 C C . ASN A 1 87 ? 4.219 -1.518 1.019 1.00 96.75 87 ASN A C 1
ATOM 649 O O . ASN A 1 87 ? 5.037 -0.787 1.584 1.00 96.75 87 ASN A O 1
ATOM 653 N N . LEU A 1 88 ? 4.507 -2.222 -0.076 1.00 95.25 88 LEU A N 1
ATOM 654 C CA . LEU A 1 88 ? 5.840 -2.229 -0.673 1.00 95.25 88 LEU A CA 1
ATOM 655 C C . LEU A 1 88 ? 6.076 -1.048 -1.613 1.00 95.25 88 LEU A C 1
ATOM 657 O O . LEU A 1 88 ? 7.227 -0.640 -1.750 1.00 95.25 88 LEU A O 1
ATOM 661 N N . GLU A 1 89 ? 5.026 -0.541 -2.270 1.00 93.56 89 GLU A N 1
ATOM 662 C CA . GLU A 1 89 ? 5.149 0.393 -3.402 1.00 93.56 89 GLU A CA 1
ATOM 663 C C . GLU A 1 89 ? 6.189 -0.111 -4.420 1.00 93.56 89 GLU A C 1
ATOM 665 O O . GLU A 1 89 ? 7.120 0.587 -4.830 1.00 93.56 89 GLU A O 1
ATOM 670 N N . TRP A 1 90 ? 6.073 -1.394 -4.786 1.00 92.12 90 TRP A N 1
ATOM 671 C CA . TRP A 1 90 ? 7.151 -2.133 -5.456 1.00 92.12 90 TRP A CA 1
ATOM 672 C C . TRP A 1 90 ? 7.382 -1.746 -6.922 1.00 92.12 90 TRP A C 1
ATOM 674 O O . TRP A 1 90 ? 8.290 -2.280 -7.559 1.00 92.12 90 TRP A O 1
ATOM 684 N N . GLY A 1 91 ? 6.584 -0.826 -7.469 1.00 85.06 91 GLY A N 1
ATOM 685 C CA . GLY A 1 91 ? 6.710 -0.372 -8.853 1.00 85.06 91 GLY A CA 1
ATOM 686 C C . GLY A 1 91 ? 8.077 0.262 -9.119 1.00 85.06 91 GLY A C 1
ATOM 687 O O . GLY A 1 91 ? 8.619 0.143 -10.215 1.00 85.06 91 GLY A O 1
ATOM 688 N N . ALA A 1 92 ? 8.705 0.836 -8.087 1.00 82.50 92 ALA A N 1
ATOM 689 C CA . ALA A 1 92 ? 10.049 1.409 -8.150 1.00 82.50 92 ALA A CA 1
ATOM 690 C C . ALA A 1 92 ? 11.191 0.368 -8.109 1.00 82.50 92 ALA A C 1
ATOM 692 O O . ALA A 1 92 ? 12.371 0.736 -8.192 1.00 82.50 92 ALA A O 1
ATOM 693 N N . PHE A 1 93 ? 10.882 -0.923 -7.954 1.00 86.44 93 PHE A N 1
ATOM 694 C CA . PHE A 1 93 ? 11.887 -1.981 -7.987 1.00 86.44 93 PHE A CA 1
ATOM 695 C C . PHE A 1 93 ? 12.527 -2.073 -9.380 1.00 86.44 93 PHE A C 1
ATOM 697 O O . PHE A 1 93 ? 11.856 -1.983 -10.396 1.00 86.44 93 PHE A O 1
ATOM 704 N N . ARG A 1 94 ? 13.852 -2.235 -9.445 1.00 81.19 94 ARG A N 1
ATOM 705 C CA . ARG A 1 94 ? 14.600 -2.184 -10.722 1.00 81.19 94 ARG A CA 1
ATOM 706 C C . ARG A 1 94 ? 15.769 -3.156 -10.825 1.00 81.19 94 ARG A C 1
ATOM 708 O O . ARG A 1 94 ? 16.422 -3.259 -11.860 1.00 81.19 94 ARG A O 1
ATOM 715 N N . LYS A 1 95 ? 16.108 -3.840 -9.733 1.00 84.81 95 LYS A N 1
ATOM 716 C CA . LYS A 1 95 ? 17.333 -4.638 -9.664 1.00 84.81 95 LYS A CA 1
ATOM 717 C C . LYS A 1 95 ? 17.095 -6.012 -10.286 1.00 84.81 95 LYS A C 1
ATOM 719 O O . LYS A 1 95 ? 16.255 -6.759 -9.808 1.00 84.81 95 LYS A O 1
ATOM 724 N N . GLY A 1 96 ? 17.890 -6.362 -11.295 1.00 85.06 96 GLY A N 1
ATOM 725 C CA . GLY A 1 96 ? 17.828 -7.680 -11.934 1.00 85.06 96 GLY A CA 1
ATOM 726 C C . GLY A 1 96 ? 16.725 -7.832 -12.983 1.00 85.06 96 GLY A C 1
ATOM 727 O O . GLY A 1 96 ? 16.475 -8.952 -13.416 1.00 85.06 96 GLY A O 1
ATOM 728 N N . LEU A 1 97 ? 16.089 -6.733 -13.407 1.00 87.94 97 LEU A N 1
ATOM 729 C CA . LEU A 1 97 ? 15.150 -6.755 -14.526 1.00 87.94 97 LEU A CA 1
ATOM 730 C C . LEU A 1 97 ? 15.914 -6.886 -15.857 1.00 87.94 97 LEU A C 1
ATOM 732 O O . LEU A 1 97 ? 16.892 -6.158 -16.068 1.00 87.94 97 LEU A O 1
ATOM 736 N N . PRO A 1 98 ? 15.494 -7.781 -16.766 1.00 90.69 98 PRO A N 1
ATOM 737 C CA . PRO A 1 98 ? 16.103 -7.936 -18.084 1.00 90.69 98 PRO A CA 1
ATOM 738 C C . PRO A 1 98 ? 15.626 -6.831 -19.044 1.00 90.69 98 PRO A C 1
ATOM 740 O O . PRO A 1 98 ? 14.932 -7.103 -20.017 1.00 90.69 98 PRO A O 1
ATOM 743 N N . LEU A 1 99 ? 15.988 -5.576 -18.756 1.00 90.75 99 LEU A N 1
ATOM 744 C CA . LEU A 1 99 ? 15.542 -4.412 -19.528 1.00 90.75 99 LEU A CA 1
ATOM 745 C C . LEU A 1 99 ? 16.130 -4.407 -20.943 1.00 90.75 99 LEU A C 1
ATOM 747 O O . LEU A 1 99 ? 17.355 -4.441 -21.129 1.00 90.75 99 LEU A O 1
ATOM 751 N N . THR A 1 100 ? 15.247 -4.287 -21.926 1.00 94.12 100 THR A N 1
ATOM 752 C CA . THR A 1 100 ? 15.565 -4.134 -23.345 1.00 94.12 100 THR A CA 1
ATOM 753 C C . THR A 1 100 ? 15.852 -2.672 -23.700 1.00 94.12 100 THR A C 1
ATOM 755 O O . THR A 1 100 ? 15.844 -1.783 -22.849 1.00 94.12 100 THR A O 1
ATOM 758 N N . VAL A 1 101 ? 16.142 -2.410 -24.976 1.00 95.06 101 VAL A N 1
ATOM 759 C CA . VAL A 1 101 ? 16.271 -1.038 -25.492 1.00 95.06 101 VAL A CA 1
ATOM 760 C C . VAL A 1 101 ? 14.932 -0.295 -25.477 1.00 95.06 101 VAL A C 1
ATOM 762 O O . VAL A 1 101 ? 14.908 0.881 -25.142 1.00 95.06 101 VAL A O 1
ATOM 765 N N . PHE A 1 102 ? 13.820 -0.992 -25.733 1.00 94.50 102 PHE A N 1
ATOM 766 C CA . PHE A 1 102 ? 12.486 -0.390 -25.763 1.00 94.50 102 PHE A CA 1
ATOM 767 C C . PHE A 1 102 ? 12.052 0.104 -24.380 1.00 94.50 102 PHE A C 1
ATOM 769 O O . PHE A 1 102 ? 11.502 1.195 -24.263 1.00 94.50 102 PHE A O 1
ATOM 776 N N . ASP A 1 103 ? 12.370 -0.660 -23.330 1.00 92.75 103 ASP A N 1
ATOM 777 C CA . ASP A 1 103 ? 12.063 -0.281 -21.946 1.00 92.75 103 ASP A CA 1
ATOM 778 C C . ASP A 1 103 ? 12.814 0.993 -21.537 1.00 92.75 103 ASP A C 1
ATOM 780 O O . ASP A 1 103 ? 12.262 1.863 -20.869 1.00 92.75 103 ASP A O 1
ATOM 784 N N . ARG A 1 104 ? 14.074 1.125 -21.973 1.00 91.06 104 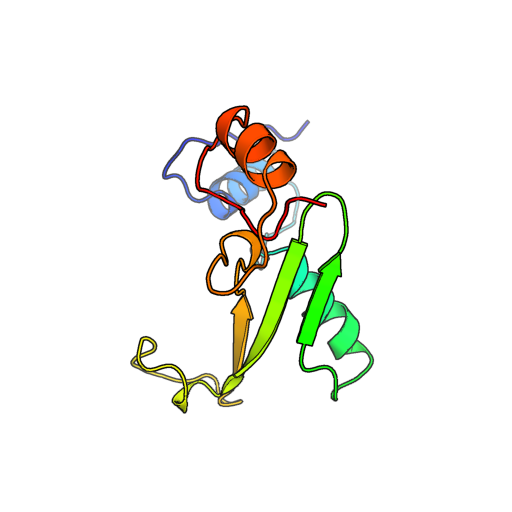ARG A N 1
ATOM 785 C CA . ARG A 1 104 ? 14.920 2.291 -21.676 1.00 91.06 104 ARG A CA 1
ATOM 786 C C . ARG A 1 104 ? 14.460 3.537 -22.420 1.00 91.06 104 ARG A C 1
ATOM 788 O O . ARG A 1 104 ? 14.454 4.614 -21.834 1.00 91.06 104 ARG A O 1
ATOM 795 N N . ASP A 1 105 ? 14.084 3.390 -23.687 1.00 94.62 105 ASP A N 1
ATOM 796 C CA . ASP A 1 105 ? 13.586 4.505 -24.495 1.00 94.62 105 ASP A CA 1
ATOM 797 C C . ASP A 1 105 ? 12.250 5.017 -23.941 1.00 94.62 105 ASP A C 1
ATOM 799 O O . ASP A 1 105 ? 12.030 6.225 -23.847 1.00 94.62 105 ASP A O 1
ATOM 803 N N . MET A 1 106 ? 11.381 4.099 -23.510 1.00 92.25 106 MET A N 1
ATOM 804 C CA . MET A 1 106 ? 10.122 4.436 -22.852 1.00 92.25 106 MET A CA 1
ATOM 805 C C . MET A 1 106 ? 10.334 5.120 -21.495 1.00 92.25 106 MET A C 1
ATOM 807 O O . MET A 1 106 ? 9.702 6.143 -21.238 1.00 92.25 106 MET A O 1
ATOM 811 N N . ASP A 1 107 ? 11.236 4.606 -20.653 1.00 91.62 107 ASP A N 1
ATOM 812 C CA . ASP A 1 107 ? 11.593 5.234 -19.374 1.00 91.62 107 ASP A CA 1
ATOM 813 C C . ASP A 1 107 ? 12.134 6.660 -19.578 1.00 91.62 107 ASP A C 1
ATOM 815 O O . ASP A 1 107 ? 11.663 7.609 -18.946 1.00 91.62 107 ASP A O 1
ATOM 819 N N . ALA A 1 108 ? 13.049 6.840 -20.537 1.00 93.31 108 ALA A N 1
ATOM 820 C CA . ALA A 1 108 ? 13.634 8.137 -20.870 1.00 93.31 108 ALA A CA 1
ATOM 821 C C . ALA A 1 108 ? 12.611 9.157 -21.404 1.00 93.31 108 ALA A C 1
ATOM 823 O O . ALA A 1 108 ? 12.793 10.360 -21.215 1.00 93.31 108 ALA A O 1
ATOM 824 N N . ALA A 1 109 ? 11.548 8.691 -22.065 1.00 94.19 109 ALA A N 1
ATOM 825 C CA . ALA A 1 109 ? 10.464 9.531 -22.573 1.00 94.19 109 ALA A CA 1
ATOM 826 C C . ALA A 1 109 ? 9.342 9.782 -21.544 1.00 94.19 109 ALA A C 1
ATOM 828 O O . ALA A 1 109 ? 8.399 10.524 -21.836 1.00 94.19 109 ALA A O 1
ATOM 829 N N . SER A 1 110 ? 9.406 9.156 -20.365 1.00 91.75 110 SER A N 1
ATOM 830 C CA . SER A 1 110 ? 8.366 9.260 -19.343 1.00 91.75 110 SER A CA 1
ATOM 831 C C . SER A 1 110 ? 8.401 10.599 -18.592 1.00 91.75 110 SER A C 1
ATOM 833 O O . SER A 1 110 ? 9.359 11.367 -18.661 1.00 91.75 110 SER A O 1
ATOM 835 N N . ILE A 1 111 ? 7.333 10.885 -17.839 1.00 93.38 111 ILE A N 1
ATOM 836 C CA . ILE A 1 111 ? 7.256 12.075 -16.972 1.00 93.38 111 ILE A CA 1
ATOM 837 C C . ILE A 1 111 ? 8.258 11.976 -15.810 1.00 93.38 111 ILE A C 1
ATOM 839 O O . ILE A 1 111 ? 8.769 13.003 -15.366 1.00 93.38 111 ILE A O 1
ATOM 843 N N . ASN A 1 112 ? 8.565 10.753 -15.354 1.00 88.00 112 ASN A N 1
ATOM 844 C CA . ASN A 1 112 ? 9.453 10.486 -14.221 1.00 88.00 112 ASN A CA 1
ATOM 845 C C . ASN A 1 112 ? 10.577 9.503 -14.618 1.00 88.00 112 ASN A C 1
ATOM 847 O O . ASN A 1 112 ? 10.559 8.354 -14.169 1.00 88.00 112 ASN A O 1
ATOM 851 N N . PRO A 1 113 ? 11.553 9.916 -15.452 1.00 89.94 113 PRO A N 1
ATOM 852 C CA . PRO A 1 113 ? 12.618 9.022 -15.901 1.00 89.94 113 PRO A CA 1
ATOM 853 C C . PRO A 1 113 ? 13.419 8.423 -14.740 1.00 89.94 113 PRO A C 1
ATOM 855 O O . PRO A 1 113 ? 13.859 9.140 -13.836 1.00 89.94 113 PRO A O 1
ATOM 858 N N . GLY A 1 114 ? 13.650 7.112 -14.783 1.00 85.75 114 GLY A N 1
ATOM 859 C CA . GLY A 1 114 ? 14.375 6.358 -13.758 1.00 85.75 114 GLY A CA 1
ATOM 860 C C . GLY A 1 114 ? 13.527 5.948 -12.547 1.00 85.75 114 GLY A C 1
ATOM 861 O O . GLY A 1 114 ? 14.046 5.297 -11.627 1.00 85.75 114 GLY A O 1
ATOM 862 N N . GLU A 1 115 ? 12.239 6.291 -12.535 1.00 85.00 115 GLU A N 1
ATOM 863 C CA . GLU A 1 115 ? 11.269 5.862 -11.531 1.00 85.00 115 GLU A CA 1
ATOM 864 C C . GLU A 1 115 ? 10.318 4.799 -12.100 1.00 85.00 115 GLU A C 1
ATOM 866 O O . GLU A 1 115 ? 10.152 4.660 -13.303 1.00 85.00 115 GLU A O 1
ATOM 871 N N . GLN A 1 116 ? 9.682 4.019 -11.221 1.00 80.19 116 GLN A N 1
ATOM 872 C CA . GLN A 1 116 ? 8.627 3.066 -11.599 1.00 80.19 116 GLN A CA 1
ATOM 873 C C . GLN A 1 116 ? 9.006 1.995 -12.650 1.00 80.19 116 GLN A C 1
ATOM 875 O O . GLN A 1 116 ? 8.139 1.492 -13.357 1.00 80.19 116 GLN A O 1
ATOM 880 N N . ALA A 1 117 ? 10.276 1.579 -12.708 1.00 73.44 117 ALA A N 1
ATOM 881 C CA . ALA A 1 117 ? 10.790 0.647 -13.720 1.00 73.44 117 ALA A CA 1
ATOM 882 C C . ALA A 1 117 ? 10.090 -0.731 -13.788 1.00 73.44 117 ALA A C 1
ATOM 884 O O . ALA A 1 117 ? 10.164 -1.392 -14.820 1.00 73.44 117 ALA A O 1
ATOM 885 N N . ASN A 1 118 ? 9.429 -1.183 -12.716 1.00 66.75 118 ASN A N 1
ATOM 886 C CA . ASN A 1 118 ? 8.662 -2.438 -12.689 1.00 66.75 118 ASN A CA 1
ATOM 887 C C . ASN A 1 118 ? 7.171 -2.242 -13.032 1.00 66.75 118 ASN A C 1
ATOM 889 O O . ASN A 1 118 ? 6.397 -3.192 -12.975 1.00 66.75 118 ASN A O 1
ATOM 893 N N . SER A 1 119 ? 6.754 -1.014 -13.349 1.00 61.44 119 SER A N 1
ATOM 894 C CA . SER A 1 119 ? 5.371 -0.666 -13.724 1.00 61.44 119 SER A CA 1
ATOM 895 C C . SER A 1 119 ? 5.174 -0.549 -15.234 1.00 61.44 119 SER A C 1
ATOM 897 O O . SER A 1 119 ? 4.088 -0.209 -15.697 1.00 61.44 119 SER A O 1
ATOM 899 N N . THR A 1 120 ? 6.231 -0.810 -15.992 1.00 58.06 120 THR A N 1
ATOM 900 C CA . THR A 1 120 ? 6.277 -0.703 -17.440 1.00 58.06 120 THR A CA 1
ATOM 901 C C . THR A 1 120 ? 5.825 -2.032 -18.049 1.00 58.06 120 THR A C 1
ATOM 903 O O . THR A 1 120 ? 6.616 -2.970 -18.128 1.00 58.06 120 THR A O 1
ATOM 906 N N . PHE A 1 121 ? 4.539 -2.135 -18.398 1.00 50.50 121 PHE A N 1
ATOM 907 C CA . PHE A 1 121 ? 3.950 -3.278 -19.113 1.00 50.50 121 PHE A CA 1
ATOM 908 C C . PHE A 1 121 ? 3.651 -2.927 -20.569 1.00 50.50 121 PHE A C 1
ATOM 910 O O . PHE A 1 121 ? 3.201 -1.784 -20.815 1.00 50.50 121 PHE A O 1
#

Mean predicted aligned error: 5.75 Å

Nearest PDB structures (foldseek):
  4qs8-assembly1_A  TM=9.567E-01  e=2.803E-11  Arabidopsis thaliana
  4qs7-assembly1_A  TM=8.896E-01  e=6.440E-11  Arabidopsis thaliana
  4qs9-assembly1_A  TM=8.896E-01  e=2.469E-10  Arabidopsis thaliana
  5zqt-assembly1_A  TM=8.511E-01  e=6.875E-10  Oryza sativa Japonica Group
  6jj7-assembly2_C  TM=8.852E-01  e=2.810E-09  Oryza sativa Japonica Group

InterPro domains:
  IPR001312 Hexokinase [PS51748] (1-121)
  IPR001312 Hexokinase [PTHR19443] (4-117)
  IPR022672 Hexokinase, N-terminal [PF00349] (6-45)
  IPR022673 Hexokinase, C-terminal [PF03727] (52-117)
  IPR043129 ATPase, nucleotide binding domain [SSF53067] (7-47)
  IPR043129 ATPase, nucleotide binding domain [SSF53067] (49-117)

Secondary structure (DSSP, 8-state):
-------TTS-HHHHHHHHHHTTT----------HHHHHHHHHHTT-TT--EEEEESSSEEEEEEEEGGG-TT--SPPPTTSEEEEE--GGG--TT----HHHHHHHHTSSSTTS-TTS--

Sequence (121 aa):
MLKIDMQAGKDVVACLNEAMDRKGIDMRVSALVNDTVATLAGARYWEDDVMVAVILGTGTNACYVERMDAIPKLQGDFSPSGRTIVNLEWGAFRKGLPLTVFDRDMDAASINPGEQANSTF

Foldseek 3Di:
DQDFDDDPPDDSQVSNVVSCVVVVNPDHDPDDDDPQRVVQVVVCVPPVPRFKGWDDDLFIWMKGKDQCVVPPVDDDDADPVSIDIDTDRCLQPDPPDPDDPVLQVVLVPDPHRSGSSNGDD